Protein AF-A0A4U3LSA1-F1 (afdb_monomer_lite)

Sequence (111 aa):
MDRPHPPVRGSHLTNYLWDGARIRIIDFEDAGLGDRTVKLANLVEHLSGRETDWTPLVRRFAPDPERFRAARCLWAGFWLTLIGPGGPSAHRNPPGTAEAQAERVLRLVAG

Radius of gyration: 15.53 Å; chains: 1; bounding box: 30×48×33 Å

Structure (mmCIF, N/CA/C/O backbone):
data_AF-A0A4U3LSA1-F1
#
_entry.id   AF-A0A4U3LSA1-F1
#
loop_
_atom_site.group_PDB
_atom_site.id
_atom_site.type_symbol
_atom_site.label_atom_id
_atom_site.label_alt_id
_atom_site.label_comp_id
_atom_site.label_asym_id
_atom_site.label_entity_id
_atom_site.label_seq_id
_atom_site.pdbx_PDB_ins_code
_atom_site.Cartn_x
_atom_site.Cartn_y
_atom_site.Cartn_z
_atom_site.occupancy
_atom_site.B_iso_or_equiv
_atom_site.auth_seq_id
_atom_site.auth_comp_id
_atom_site.auth_asym_id
_atom_site.auth_atom_id
_atom_site.pdbx_PDB_model_num
ATOM 1 N N . MET A 1 1 ? 5.356 -35.152 12.633 1.00 37.88 1 MET A N 1
ATOM 2 C CA . MET A 1 1 ? 6.564 -34.462 12.137 1.00 37.88 1 MET A CA 1
ATOM 3 C C . MET A 1 1 ? 6.096 -33.371 11.207 1.00 37.88 1 MET A C 1
ATOM 5 O O . MET A 1 1 ? 5.605 -33.685 10.129 1.00 37.88 1 MET A O 1
ATOM 9 N N . ASP A 1 2 ? 6.155 -32.133 11.676 1.00 50.38 2 ASP A N 1
ATOM 10 C CA . ASP A 1 2 ? 5.774 -30.962 10.897 1.00 50.38 2 ASP A CA 1
ATOM 11 C C . ASP A 1 2 ? 6.891 -30.675 9.887 1.00 50.38 2 ASP A C 1
ATOM 13 O O . ASP A 1 2 ? 8.069 -30.653 10.256 1.00 50.38 2 ASP A O 1
ATOM 17 N N . ARG A 1 3 ? 6.561 -30.569 8.598 1.00 38.88 3 ARG A N 1
ATOM 18 C CA . ARG A 1 3 ? 7.572 -30.239 7.585 1.00 38.88 3 ARG A CA 1
ATOM 19 C C . ARG A 1 3 ? 7.932 -28.761 7.750 1.00 38.88 3 ARG A C 1
ATOM 21 O O . ARG A 1 3 ? 7.018 -27.951 7.865 1.00 38.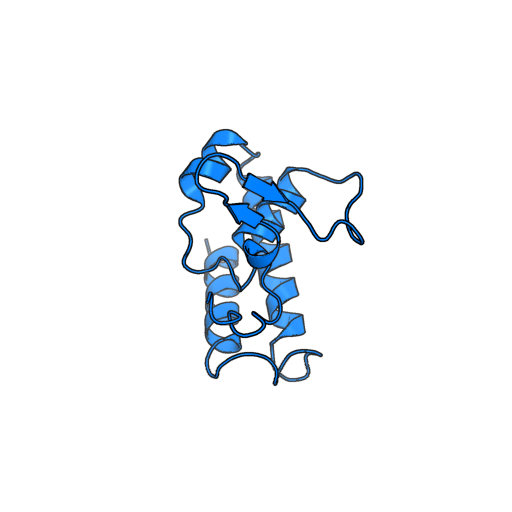88 3 ARG A O 1
ATOM 28 N N . PRO A 1 4 ? 9.218 -28.378 7.712 1.00 44.03 4 PRO A N 1
ATOM 29 C CA . PRO A 1 4 ? 9.574 -26.968 7.722 1.00 44.03 4 PRO A CA 1
ATOM 30 C C . PRO A 1 4 ? 8.960 -26.297 6.489 1.00 44.03 4 PRO A C 1
ATOM 32 O O . PRO A 1 4 ? 9.208 -26.712 5.353 1.00 44.03 4 PRO A O 1
ATOM 35 N N . HIS A 1 5 ? 8.126 -25.282 6.719 1.00 42.88 5 HIS A N 1
ATOM 36 C CA . HIS A 1 5 ? 7.647 -24.414 5.654 1.00 42.88 5 HIS A CA 1
ATOM 37 C C . HIS A 1 5 ? 8.858 -23.762 4.969 1.00 42.88 5 HIS A C 1
ATOM 39 O O . HIS A 1 5 ? 9.803 -23.363 5.659 1.00 42.88 5 HIS A O 1
ATOM 45 N N . PRO A 1 6 ? 8.877 -23.673 3.627 1.00 39.44 6 PRO A N 1
ATOM 46 C CA . PRO A 1 6 ? 9.973 -23.025 2.921 1.00 39.44 6 PRO A CA 1
ATOM 47 C C . PRO A 1 6 ? 10.131 -21.579 3.420 1.00 39.44 6 PRO A C 1
ATOM 49 O O . PRO A 1 6 ? 9.129 -20.951 3.773 1.00 39.44 6 PRO A O 1
ATOM 52 N N . PRO A 1 7 ? 11.361 -21.034 3.454 1.00 38.88 7 PRO A N 1
ATOM 53 C CA . PRO A 1 7 ? 11.587 -19.666 3.897 1.00 38.88 7 PRO A CA 1
ATOM 54 C C . PRO A 1 7 ? 10.823 -18.716 2.976 1.00 38.88 7 PRO A C 1
ATOM 56 O O . PRO A 1 7 ? 11.179 -18.544 1.807 1.00 38.88 7 PRO A O 1
ATOM 59 N N . VAL A 1 8 ? 9.759 -18.105 3.498 1.00 42.22 8 VAL A N 1
ATOM 60 C CA . VAL A 1 8 ? 9.065 -17.028 2.798 1.00 42.22 8 VAL A CA 1
ATOM 61 C C . VAL A 1 8 ? 10.003 -15.832 2.825 1.00 42.22 8 VAL A C 1
ATOM 63 O O . VAL A 1 8 ? 10.243 -15.225 3.866 1.00 42.22 8 VAL A O 1
ATOM 66 N N . ARG A 1 9 ? 10.611 -15.529 1.680 1.00 35.31 9 ARG A N 1
ATOM 67 C CA . ARG A 1 9 ? 11.459 -14.350 1.534 1.00 35.31 9 ARG A CA 1
ATOM 68 C C . ARG A 1 9 ? 10.569 -13.105 1.478 1.00 35.31 9 ARG A C 1
ATOM 70 O O . ARG A 1 9 ? 9.901 -12.892 0.476 1.00 35.31 9 ARG A O 1
ATOM 77 N N . GLY A 1 10 ? 10.598 -12.323 2.561 1.00 40.91 10 GLY A N 1
ATOM 78 C CA . GLY A 1 10 ? 10.342 -10.878 2.629 1.00 40.91 10 GLY A CA 1
ATOM 79 C C . GLY A 1 10 ? 9.004 -10.383 2.083 1.00 40.91 10 GLY A C 1
ATOM 80 O O . GLY A 1 10 ? 8.893 -10.015 0.917 1.00 40.91 10 GLY A O 1
ATOM 81 N N . SER A 1 11 ? 8.004 -10.291 2.953 1.00 48.31 11 SER A N 1
ATOM 82 C CA . SER A 1 11 ? 6.716 -9.661 2.671 1.00 48.31 11 SER A CA 1
ATOM 83 C C . SER A 1 11 ? 6.293 -8.864 3.913 1.00 48.31 11 SER A C 1
ATOM 85 O O . SER A 1 11 ? 6.462 -9.338 5.026 1.00 48.31 11 SER A O 1
ATOM 87 N N . HIS A 1 12 ? 5.707 -7.669 3.800 1.00 64.00 12 HIS A N 1
ATOM 88 C CA . HIS A 1 12 ? 5.203 -6.979 5.003 1.00 64.00 12 HIS A CA 1
ATOM 89 C C . HIS A 1 12 ? 4.190 -7.849 5.768 1.00 64.00 12 HIS A C 1
ATOM 91 O O . HIS A 1 12 ? 4.091 -7.745 6.983 1.00 64.00 12 HIS A O 1
ATOM 97 N N . LEU A 1 13 ? 3.462 -8.738 5.076 1.00 75.31 13 LEU A N 1
ATOM 98 C CA . LEU A 1 13 ? 2.545 -9.690 5.706 1.00 75.31 13 LEU A CA 1
ATOM 99 C C . LEU A 1 13 ? 3.262 -10.871 6.377 1.00 75.31 13 LEU A C 1
ATOM 101 O O . LEU A 1 13 ? 2.691 -11.448 7.296 1.00 75.31 13 LEU A O 1
ATOM 105 N N . THR A 1 14 ? 4.504 -11.209 6.002 1.00 82.00 14 THR A N 1
ATOM 106 C CA . THR A 1 14 ? 5.282 -12.234 6.733 1.00 82.00 14 THR A CA 1
ATOM 107 C C . THR A 1 14 ? 5.629 -11.797 8.145 1.00 82.00 14 THR A C 1
ATOM 109 O O . THR A 1 14 ? 5.895 -12.643 8.993 1.00 82.00 14 THR A O 1
ATOM 112 N N . ASN A 1 15 ? 5.551 -10.494 8.415 1.00 86.88 15 ASN A N 1
ATOM 113 C CA . ASN A 1 15 ? 5.801 -9.934 9.734 1.00 86.88 15 ASN A CA 1
ATOM 114 C C . ASN A 1 15 ? 4.566 -10.021 10.650 1.00 86.88 15 ASN A C 1
ATOM 116 O O . ASN A 1 15 ? 4.633 -9.599 11.801 1.00 86.88 15 ASN A O 1
ATOM 120 N N . TYR A 1 16 ? 3.448 -10.589 10.173 1.00 87.88 16 TYR A N 1
ATOM 121 C CA . TYR A 1 16 ? 2.226 -10.822 10.945 1.00 87.88 16 TYR A CA 1
ATOM 122 C C . TYR A 1 16 ? 1.981 -12.326 11.099 1.00 87.88 16 TYR A C 1
ATOM 124 O O . TYR A 1 16 ? 1.595 -13.018 10.160 1.00 87.88 16 TYR A O 1
ATOM 132 N N . LEU A 1 17 ? 2.169 -12.837 12.313 1.00 90.62 17 LEU A N 1
ATOM 133 C CA . LEU A 1 17 ? 1.972 -14.242 12.653 1.00 90.62 17 LEU A CA 1
ATOM 134 C C . LEU A 1 17 ? 0.589 -14.443 13.272 1.00 90.62 17 LEU A C 1
ATOM 136 O O . LEU A 1 17 ? 0.278 -13.842 14.302 1.00 90.62 17 LEU A O 1
ATOM 140 N N . TRP A 1 18 ? -0.225 -15.307 12.672 1.00 91.44 18 TRP A N 1
ATOM 141 C CA . TRP A 1 18 ? -1.536 -15.697 13.190 1.00 91.44 18 TRP A CA 1
ATOM 142 C C . TRP A 1 18 ? -1.469 -17.087 13.821 1.00 91.44 18 TRP A C 1
ATOM 144 O O . TRP A 1 18 ? -1.081 -18.043 13.157 1.00 91.44 18 TRP A O 1
ATOM 154 N N . ASP A 1 19 ? -1.866 -17.211 15.089 1.00 91.75 19 ASP A N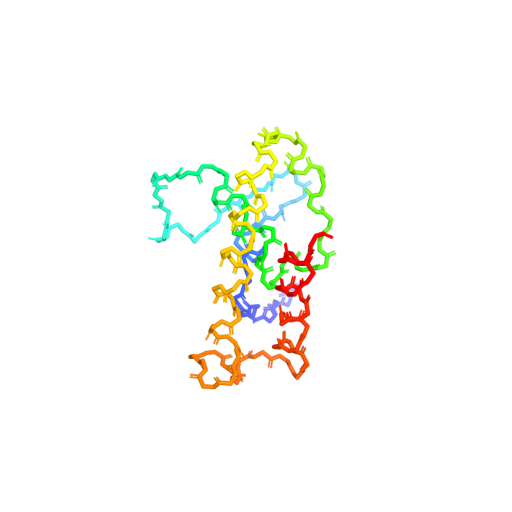 1
ATOM 155 C CA . ASP A 1 19 ? -1.892 -18.499 15.807 1.00 91.75 19 ASP A CA 1
ATOM 156 C C . ASP A 1 19 ? -3.284 -19.154 15.871 1.00 91.75 19 ASP A C 1
ATOM 158 O O . ASP A 1 19 ? -3.478 -20.121 16.603 1.00 91.75 19 ASP A O 1
ATOM 162 N N . GLY A 1 20 ? -4.268 -18.622 15.139 1.00 92.00 20 GLY A N 1
ATOM 163 C CA . GLY A 1 20 ? -5.671 -19.039 15.238 1.00 92.00 20 GLY A CA 1
ATOM 164 C C . GLY A 1 20 ? -6.523 -18.181 16.179 1.00 92.00 20 GLY A C 1
ATOM 165 O O . GLY A 1 20 ? -7.748 -18.247 16.095 1.00 92.00 20 GLY A O 1
ATOM 166 N N . ALA A 1 21 ? -5.913 -17.349 17.031 1.00 93.38 21 ALA A N 1
ATOM 167 C CA . ALA A 1 21 ? -6.626 -16.480 17.972 1.00 93.38 21 ALA A CA 1
ATOM 168 C C . ALA A 1 21 ? -6.080 -15.044 18.041 1.00 93.38 21 ALA A C 1
ATOM 170 O O . ALA A 1 21 ? -6.833 -14.105 18.316 1.00 93.38 21 ALA A O 1
ATOM 171 N N . ARG A 1 22 ? -4.776 -14.847 17.830 1.00 92.00 22 ARG A N 1
ATOM 172 C CA . ARG A 1 22 ? -4.094 -13.555 17.944 1.00 92.00 22 ARG A CA 1
ATOM 173 C C . ARG A 1 22 ? -3.076 -13.355 16.833 1.00 92.00 22 ARG A C 1
ATOM 175 O O . ARG A 1 22 ? -2.371 -14.275 16.424 1.00 92.00 22 ARG A O 1
ATOM 182 N N . ILE A 1 23 ? -2.974 -12.102 16.400 1.00 91.19 23 ILE A N 1
ATOM 183 C CA . ILE A 1 23 ? -1.915 -11.642 15.507 1.00 91.19 23 ILE A CA 1
ATOM 184 C C . ILE A 1 23 ? -0.745 -11.161 16.369 1.00 91.19 23 ILE A C 1
ATOM 186 O O . ILE A 1 23 ? -0.933 -10.326 17.255 1.00 91.19 23 ILE A O 1
ATOM 190 N N . ARG A 1 24 ? 0.458 -11.672 16.104 1.00 92.00 24 ARG A N 1
ATOM 191 C CA . ARG A 1 24 ? 1.724 -11.141 16.625 1.00 92.00 24 ARG A CA 1
ATOM 192 C C . ARG A 1 24 ? 2.480 -10.473 15.492 1.00 92.00 24 ARG A C 1
ATOM 194 O O . ARG A 1 24 ? 2.528 -11.009 14.392 1.00 92.00 24 ARG A O 1
ATOM 201 N N . ILE A 1 25 ? 3.057 -9.316 15.777 1.00 89.81 25 ILE A N 1
ATOM 202 C CA . ILE A 1 25 ? 3.899 -8.587 14.831 1.00 89.81 25 ILE A CA 1
ATOM 203 C C . ILE A 1 25 ? 5.352 -8.874 15.209 1.00 89.81 25 ILE A C 1
ATOM 205 O O . ILE A 1 25 ? 5.655 -8.964 16.399 1.00 89.81 25 ILE A O 1
ATOM 209 N N . ILE A 1 26 ? 6.214 -9.065 14.219 1.00 90.69 26 ILE A N 1
ATOM 210 C CA . ILE A 1 26 ? 7.667 -9.234 14.365 1.00 90.69 26 ILE A CA 1
ATOM 211 C C . ILE A 1 26 ? 8.387 -8.195 13.488 1.00 90.69 26 ILE A C 1
ATOM 213 O O . ILE A 1 26 ? 7.707 -7.428 12.811 1.00 90.69 26 ILE A O 1
ATOM 217 N N . ASP A 1 27 ? 9.727 -8.191 13.485 1.00 87.62 27 ASP A N 1
ATOM 218 C CA . ASP A 1 27 ? 10.536 -7.343 12.582 1.00 87.62 27 ASP A CA 1
ATOM 219 C C . ASP A 1 27 ? 10.382 -5.835 12.895 1.00 87.62 27 ASP A C 1
ATOM 221 O O . ASP A 1 27 ? 9.766 -5.058 12.164 1.00 87.62 27 ASP A O 1
ATOM 225 N N . PHE A 1 28 ? 10.847 -5.432 14.086 1.00 85.88 28 PHE A N 1
ATOM 226 C CA . PHE A 1 28 ? 10.707 -4.062 14.608 1.00 85.88 28 PHE A CA 1
ATOM 227 C C . PHE A 1 28 ? 11.964 -3.197 14.413 1.00 85.88 28 PHE A C 1
ATOM 229 O O . PHE A 1 28 ? 12.029 -2.110 14.982 1.00 85.88 28 PHE A O 1
ATOM 236 N N . GLU A 1 29 ? 12.967 -3.637 13.655 1.00 84.88 29 GLU A N 1
ATOM 237 C CA . GLU A 1 29 ? 14.218 -2.890 13.450 1.00 84.88 29 GLU A CA 1
ATOM 238 C C . GLU A 1 29 ? 14.003 -1.498 12.845 1.00 84.88 29 GLU A C 1
ATOM 240 O O . GLU A 1 29 ? 14.706 -0.559 13.211 1.00 84.88 29 GLU A O 1
ATOM 245 N N . ASP A 1 30 ? 12.973 -1.351 12.010 1.00 81.69 30 ASP A N 1
ATOM 246 C CA . ASP A 1 30 ? 12.559 -0.082 11.406 1.00 81.69 30 ASP A CA 1
ATOM 247 C C . ASP A 1 30 ? 11.335 0.530 12.116 1.00 81.69 30 ASP A C 1
ATOM 249 O O . ASP A 1 30 ? 10.686 1.467 11.626 1.00 81.69 30 ASP A O 1
ATOM 253 N N . ALA A 1 31 ? 10.970 0.008 13.291 1.00 79.69 31 ALA A N 1
ATOM 254 C CA . ALA A 1 31 ? 9.885 0.561 14.082 1.00 79.69 31 ALA A CA 1
ATOM 255 C C . ALA A 1 31 ? 10.326 1.846 14.790 1.00 79.69 31 ALA A C 1
ATOM 257 O O . ALA A 1 31 ? 11.336 1.920 15.482 1.00 79.69 31 ALA A O 1
ATOM 258 N N . GLY A 1 32 ? 9.490 2.871 14.681 1.00 81.38 32 GLY A N 1
ATOM 259 C CA . GLY A 1 32 ? 9.701 4.146 15.356 1.00 81.38 32 GLY A CA 1
ATOM 260 C C . GLY A 1 32 ? 8.427 4.970 15.430 1.00 81.38 32 GLY A C 1
ATOM 261 O O . GLY A 1 32 ? 7.392 4.597 14.863 1.00 81.38 32 GLY A O 1
ATOM 262 N N . LEU A 1 33 ? 8.488 6.110 16.116 1.00 87.12 33 LEU A N 1
ATOM 263 C CA . LEU A 1 33 ? 7.417 7.101 16.058 1.00 87.12 33 LEU A CA 1
ATOM 264 C C . LEU A 1 33 ? 7.285 7.617 14.626 1.00 87.12 33 LEU A C 1
ATOM 266 O O . LEU A 1 33 ? 8.271 7.871 13.943 1.00 87.12 33 LEU A O 1
ATOM 270 N N . GLY A 1 34 ? 6.054 7.749 14.154 1.00 83.75 34 GLY A N 1
ATOM 271 C CA . GLY A 1 34 ? 5.816 8.231 12.807 1.00 83.75 34 GLY A CA 1
ATOM 272 C C . GLY A 1 34 ? 4.347 8.456 12.539 1.00 83.75 34 GLY A C 1
ATOM 273 O O . GLY A 1 34 ? 3.473 8.073 13.319 1.00 83.75 34 GLY A O 1
ATOM 274 N N . ASP A 1 35 ? 4.085 9.084 11.405 1.00 92.00 35 ASP A N 1
ATOM 275 C CA . ASP A 1 35 ? 2.738 9.446 11.026 1.00 92.00 35 ASP A CA 1
ATOM 276 C C . ASP A 1 35 ? 1.878 8.219 10.685 1.00 92.00 35 ASP A C 1
ATOM 278 O O . ASP A 1 35 ? 2.217 7.415 9.813 1.00 92.00 35 ASP A O 1
ATOM 282 N N . ARG A 1 36 ? 0.721 8.099 11.342 1.00 92.94 36 ARG A N 1
ATOM 283 C CA . ARG A 1 36 ? -0.195 6.963 11.169 1.00 92.94 36 ARG A CA 1
ATOM 284 C C . ARG A 1 36 ? -0.741 6.839 9.746 1.00 92.94 36 ARG A C 1
ATOM 286 O O . ARG A 1 36 ? -0.896 5.723 9.262 1.00 92.94 36 ARG A O 1
ATOM 293 N N . THR A 1 37 ? -1.034 7.955 9.082 1.00 95.31 37 THR A N 1
ATOM 294 C CA . THR A 1 37 ? -1.559 7.965 7.706 1.00 95.31 37 THR A CA 1
ATOM 295 C C . THR A 1 37 ? -0.491 7.492 6.732 1.00 95.31 37 THR A C 1
ATOM 297 O O . THR A 1 37 ? -0.770 6.661 5.873 1.00 95.31 37 THR A O 1
ATOM 300 N N . VAL A 1 38 ? 0.746 7.963 6.910 1.00 93.75 38 VAL A N 1
ATOM 301 C CA . VAL A 1 38 ? 1.888 7.553 6.082 1.00 93.75 38 VAL A CA 1
ATOM 302 C C . VAL A 1 38 ? 2.201 6.072 6.281 1.00 93.75 38 VAL A C 1
ATOM 304 O O . VAL A 1 38 ? 2.395 5.359 5.300 1.00 93.75 38 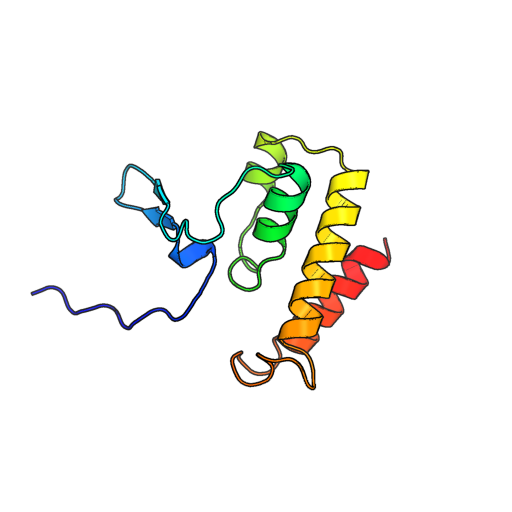VAL A O 1
ATOM 307 N N . LYS A 1 39 ? 2.192 5.578 7.525 1.00 92.38 39 LYS A N 1
ATOM 308 C CA . LYS A 1 39 ? 2.408 4.152 7.817 1.00 92.38 39 LYS A CA 1
ATOM 309 C C . LYS A 1 39 ? 1.297 3.260 7.264 1.00 92.38 39 LYS A C 1
ATOM 311 O O . LYS A 1 39 ? 1.585 2.207 6.703 1.00 92.38 39 L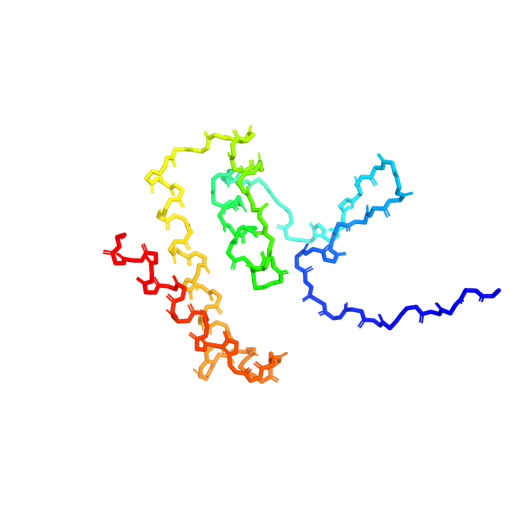YS A O 1
ATOM 316 N N . LEU A 1 40 ? 0.039 3.684 7.389 1.00 94.81 40 LEU A N 1
ATOM 317 C CA . LEU A 1 40 ? -1.095 2.965 6.810 1.00 94.81 40 LEU A CA 1
ATOM 318 C C . LEU A 1 40 ? -0.998 2.923 5.281 1.00 94.81 40 LEU A C 1
ATOM 320 O O . LEU A 1 40 ? -1.236 1.879 4.687 1.00 94.81 40 LEU A O 1
ATOM 324 N N . ALA A 1 41 ? -0.615 4.032 4.645 1.00 96.38 41 ALA A N 1
ATOM 325 C CA . ALA A 1 41 ? -0.432 4.080 3.198 1.00 96.38 41 ALA A CA 1
ATOM 326 C C . ALA A 1 41 ? 0.701 3.158 2.734 1.00 96.38 41 ALA A C 1
ATOM 328 O O . ALA A 1 41 ? 0.534 2.473 1.729 1.00 96.38 41 ALA A O 1
ATOM 329 N N . ASN A 1 42 ? 1.801 3.079 3.492 1.00 93.81 42 ASN A N 1
ATOM 330 C CA . ASN A 1 42 ? 2.870 2.124 3.210 1.00 93.81 42 ASN A CA 1
ATOM 331 C C . ASN A 1 42 ? 2.343 0.686 3.209 1.00 93.81 42 ASN A C 1
ATOM 333 O O . ASN A 1 42 ? 2.555 -0.052 2.254 1.00 93.81 42 ASN A O 1
ATOM 337 N N . LEU A 1 43 ? 1.599 0.309 4.255 1.00 91.88 43 LEU A N 1
ATOM 338 C CA . LEU A 1 43 ? 1.027 -1.031 4.376 1.00 91.88 43 LEU A CA 1
ATOM 339 C C . LEU A 1 43 ? 0.095 -1.372 3.201 1.00 91.88 43 LEU A C 1
ATOM 341 O O . LEU A 1 43 ? 0.186 -2.468 2.656 1.00 91.88 43 LEU A O 1
ATOM 345 N N . VAL A 1 44 ? -0.764 -0.431 2.797 1.00 94.81 44 VAL A N 1
ATOM 346 C CA . VAL A 1 44 ? -1.716 -0.618 1.687 1.00 94.81 44 VAL A CA 1
ATOM 347 C C . VAL A 1 44 ? -1.024 -0.732 0.328 1.00 94.81 44 VAL A C 1
ATOM 349 O O . VAL A 1 44 ? -1.499 -1.467 -0.534 1.00 94.81 44 VAL A O 1
ATOM 352 N N . GLU A 1 45 ? 0.071 -0.003 0.112 1.00 95.06 45 GLU A N 1
ATOM 353 C CA . GLU A 1 45 ? 0.789 -0.003 -1.171 1.00 95.06 45 GLU A CA 1
ATOM 354 C C . GLU A 1 45 ? 1.964 -0.984 -1.225 1.00 95.06 45 GLU A C 1
ATOM 356 O O . GLU A 1 45 ? 2.607 -1.108 -2.269 1.00 95.06 45 GLU A O 1
ATOM 361 N N . HIS A 1 46 ? 2.237 -1.704 -0.136 1.00 92.12 46 HIS A N 1
ATOM 362 C CA . HIS A 1 46 ? 3.283 -2.712 -0.108 1.00 92.12 46 HIS A CA 1
ATOM 363 C C . HIS A 1 46 ? 2.989 -3.833 -1.115 1.00 92.12 46 HIS A C 1
ATOM 365 O O . HIS A 1 46 ? 1.880 -4.368 -1.180 1.00 92.12 46 HIS A O 1
ATOM 371 N N . LEU A 1 47 ? 4.012 -4.253 -1.861 1.00 89.38 47 LEU A N 1
ATOM 372 C CA . LEU A 1 47 ? 3.887 -5.226 -2.955 1.00 89.38 47 LEU A CA 1
ATOM 373 C C . LEU A 1 47 ? 3.278 -6.560 -2.503 1.00 89.38 47 LEU A C 1
ATOM 375 O O . LEU A 1 47 ? 2.442 -7.130 -3.197 1.00 89.38 47 LEU A O 1
ATOM 379 N N . SER A 1 48 ? 3.646 -7.027 -1.310 1.00 85.25 48 SER A N 1
ATOM 380 C CA . SER A 1 48 ? 3.109 -8.263 -0.724 1.00 85.25 48 SER A CA 1
ATOM 381 C C . SER A 1 48 ? 1.634 -8.195 -0.322 1.00 85.25 48 SER A C 1
ATOM 383 O O . SER A 1 48 ? 1.027 -9.228 -0.076 1.00 85.25 48 SER A O 1
ATOM 385 N N . GLY A 1 49 ? 1.079 -6.992 -0.166 1.00 86.19 49 GLY A N 1
ATOM 386 C CA . GLY A 1 49 ? -0.305 -6.761 0.245 1.00 86.19 49 GLY A CA 1
ATOM 387 C C . GLY A 1 49 ? -1.230 -6.433 -0.922 1.00 86.19 49 GLY A C 1
ATOM 388 O O . GLY A 1 49 ? -2.359 -6.008 -0.694 1.00 86.19 49 GLY A O 1
ATOM 389 N N . ARG A 1 50 ? -0.754 -6.564 -2.164 1.00 83.44 50 ARG A N 1
ATOM 390 C CA . ARG A 1 50 ? -1.443 -6.073 -3.363 1.00 83.44 50 ARG A CA 1
ATOM 391 C C . ARG A 1 50 ? -2.800 -6.737 -3.611 1.00 83.44 50 ARG A C 1
ATOM 393 O O . ARG A 1 50 ? -3.699 -6.081 -4.125 1.00 83.44 50 ARG A O 1
ATOM 400 N N . GLU A 1 51 ? -2.942 -8.006 -3.245 1.00 85.38 51 GLU A N 1
ATOM 401 C CA . GLU A 1 51 ? -4.186 -8.778 -3.403 1.00 85.38 51 GLU A CA 1
ATOM 402 C C . GLU A 1 51 ? -5.111 -8.684 -2.178 1.00 85.38 51 GLU A C 1
ATOM 404 O O . GLU A 1 51 ? -6.208 -9.238 -2.174 1.00 85.38 51 GLU A O 1
ATOM 409 N N . THR A 1 52 ? -4.693 -7.970 -1.132 1.00 89.75 52 THR A N 1
ATOM 410 C CA . THR A 1 52 ? -5.455 -7.840 0.110 1.00 89.75 52 THR A CA 1
ATOM 411 C C . THR A 1 52 ? -6.491 -6.722 0.004 1.00 89.75 52 THR A C 1
ATOM 413 O O . THR A 1 52 ? -6.168 -5.588 -0.357 1.00 89.75 52 THR A O 1
ATOM 416 N N . ASP A 1 53 ? -7.735 -6.999 0.411 1.00 91.56 53 ASP A N 1
ATOM 417 C CA . ASP A 1 53 ? -8.716 -5.940 0.653 1.00 91.56 53 ASP A CA 1
ATOM 418 C C . ASP A 1 53 ? -8.402 -5.202 1.963 1.00 91.56 53 ASP A C 1
ATOM 420 O O . ASP A 1 53 ? -8.688 -5.663 3.070 1.00 91.56 53 ASP A O 1
ATOM 424 N N . TRP A 1 54 ? -7.821 -4.013 1.826 1.00 94.06 54 TRP A N 1
ATOM 425 C CA . TRP A 1 54 ? -7.490 -3.137 2.947 1.00 94.06 54 TRP A CA 1
ATOM 426 C C . TRP A 1 54 ? -8.663 -2.275 3.428 1.00 94.06 54 TRP A C 1
ATOM 428 O O . TRP A 1 54 ? -8.520 -1.557 4.422 1.00 94.06 54 TRP A O 1
ATOM 438 N N . THR A 1 55 ? -9.824 -2.327 2.767 1.00 95.00 55 THR A N 1
ATOM 439 C CA . THR A 1 55 ? -10.979 -1.468 3.073 1.00 95.00 55 THR A CA 1
ATOM 440 C C . THR A 1 55 ? -11.394 -1.519 4.548 1.00 95.00 55 THR A C 1
ATOM 442 O O . THR A 1 55 ? -11.565 -0.446 5.140 1.00 95.00 55 THR A O 1
ATOM 445 N N . PRO A 1 56 ? -11.513 -2.696 5.203 1.00 95.69 56 PRO A N 1
ATOM 446 C CA . PRO A 1 56 ? -11.873 -2.758 6.621 1.00 95.69 56 PRO A CA 1
ATOM 447 C C . PRO A 1 56 ? -10.848 -2.058 7.524 1.00 95.69 56 PRO A C 1
ATOM 449 O O . PRO A 1 56 ? -11.222 -1.344 8.458 1.00 95.69 56 PRO A O 1
ATOM 452 N N . LEU A 1 57 ? -9.555 -2.208 7.221 1.00 92.31 57 LEU A N 1
ATOM 453 C CA . LEU A 1 57 ? -8.472 -1.607 7.996 1.00 92.31 57 LEU A CA 1
ATOM 454 C C . LEU A 1 57 ? -8.439 -0.084 7.824 1.00 92.31 57 LEU A C 1
ATOM 456 O O . LEU A 1 57 ? -8.360 0.652 8.807 1.00 92.31 57 LEU A O 1
ATOM 460 N N . VAL A 1 58 ? -8.559 0.398 6.586 1.00 96.88 58 VAL A N 1
ATOM 461 C CA . VAL A 1 58 ? -8.598 1.836 6.288 1.00 96.88 58 VAL A CA 1
ATOM 462 C C . VAL A 1 58 ? -9.793 2.495 6.976 1.00 96.88 58 VAL A C 1
ATOM 464 O O . VAL A 1 58 ? -9.625 3.525 7.629 1.00 96.88 58 VAL A O 1
ATOM 467 N N . ARG A 1 59 ? -10.976 1.865 6.931 1.00 96.81 59 ARG A N 1
ATOM 468 C CA . ARG A 1 59 ? -12.169 2.341 7.654 1.00 96.81 59 ARG A CA 1
ATOM 469 C C . ARG A 1 59 ? -11.932 2.428 9.161 1.00 96.81 59 ARG A C 1
ATOM 471 O O . ARG A 1 59 ? -12.345 3.400 9.782 1.00 96.81 59 ARG A O 1
ATOM 478 N N . ARG A 1 60 ? -11.240 1.448 9.752 1.00 96.12 60 ARG A N 1
ATOM 479 C CA . ARG A 1 60 ? -10.958 1.416 11.196 1.00 96.12 60 ARG A CA 1
ATOM 480 C C . ARG A 1 60 ? -10.078 2.576 11.668 1.00 96.12 60 ARG A C 1
ATOM 482 O O . ARG A 1 60 ? -10.244 3.023 12.807 1.00 96.12 60 ARG A O 1
ATOM 489 N N . PHE A 1 61 ? -9.136 3.016 10.835 1.00 95.19 61 PHE A N 1
ATOM 490 C CA . PHE A 1 61 ? -8.215 4.112 11.153 1.00 95.19 61 PHE A CA 1
ATOM 491 C C . PHE A 1 61 ? -8.703 5.488 10.707 1.00 95.19 61 PHE A C 1
ATOM 493 O O . PHE A 1 61 ? -8.169 6.479 11.210 1.00 95.19 61 PHE A O 1
ATOM 500 N N . ALA A 1 62 ? -9.685 5.530 9.799 1.00 96.81 62 ALA A N 1
ATOM 501 C CA . ALA A 1 62 ? -10.332 6.735 9.289 1.00 96.81 62 ALA A CA 1
ATOM 502 C C . ALA A 1 62 ? -9.327 7.871 8.993 1.00 96.81 62 ALA A C 1
ATOM 504 O O . ALA A 1 62 ? -9.389 8.926 9.628 1.00 96.81 62 ALA A O 1
ATOM 505 N N . PRO A 1 63 ? -8.332 7.644 8.111 1.00 97.00 63 PRO A N 1
ATOM 506 C CA . PRO A 1 63 ? -7.376 8.686 7.770 1.00 97.00 63 PRO A CA 1
ATOM 507 C C . PRO A 1 63 ? -8.063 9.807 6.982 1.00 97.00 63 PRO A C 1
ATOM 509 O O . PRO A 1 63 ? -9.061 9.573 6.299 1.00 97.00 63 PRO A O 1
ATOM 512 N N . ASP A 1 64 ? -7.486 11.007 7.033 1.00 97.69 64 ASP A N 1
ATOM 513 C CA . ASP A 1 64 ? -7.874 12.090 6.131 1.00 97.69 64 ASP A CA 1
ATOM 514 C C . ASP A 1 64 ? -7.735 11.627 4.661 1.00 97.69 64 ASP A C 1
ATOM 516 O O . ASP A 1 64 ? -6.647 11.169 4.289 1.00 97.69 64 ASP A O 1
ATOM 520 N N . PRO A 1 65 ? -8.796 11.683 3.830 1.00 96.31 65 PRO A N 1
ATOM 521 C CA . PRO A 1 65 ? -8.782 11.073 2.500 1.00 96.31 65 PRO A CA 1
ATOM 522 C C . PRO A 1 65 ? -7.742 11.665 1.547 1.00 96.31 65 PRO A C 1
ATOM 524 O O . PRO A 1 65 ? -7.081 10.912 0.826 1.00 96.31 65 PRO A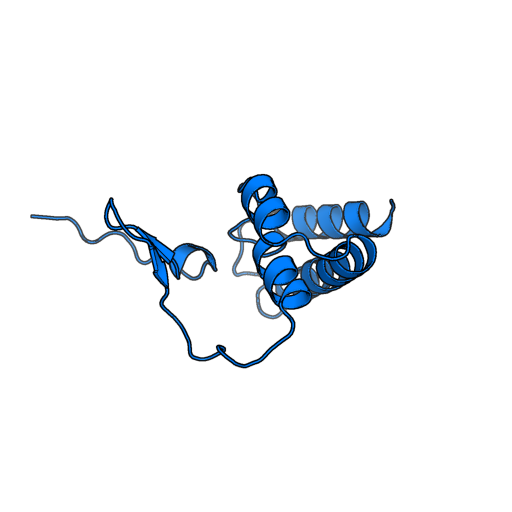 O 1
ATOM 527 N N . GLU A 1 66 ? -7.571 12.988 1.545 1.00 96.62 66 GLU A N 1
ATOM 528 C CA . GLU A 1 66 ? -6.630 13.669 0.650 1.00 96.62 66 GLU A CA 1
ATOM 529 C C . GLU A 1 66 ? -5.191 13.340 1.032 1.00 96.62 66 GLU A C 1
ATOM 531 O O . GLU A 1 66 ? -4.387 12.908 0.199 1.00 96.62 66 GLU A O 1
ATOM 536 N N . ARG A 1 67 ? -4.879 13.440 2.324 1.00 97.19 67 ARG A N 1
ATOM 537 C CA . ARG A 1 67 ? -3.566 13.094 2.856 1.00 97.19 67 ARG A CA 1
ATOM 538 C C . ARG A 1 67 ? -3.249 11.617 2.682 1.00 97.19 67 ARG A C 1
ATOM 540 O O . ARG A 1 67 ? -2.109 11.261 2.387 1.00 97.19 67 ARG A O 1
ATOM 547 N N . PHE A 1 68 ? -4.245 10.751 2.841 1.00 97.88 68 PHE A N 1
ATOM 548 C CA . PHE A 1 68 ? -4.086 9.324 2.611 1.00 97.88 68 PHE A CA 1
ATOM 549 C C . PHE A 1 68 ? -3.806 9.022 1.143 1.00 97.88 68 PHE A C 1
ATOM 551 O O . PHE A 1 68 ? -2.876 8.274 0.852 1.00 97.88 68 PHE A O 1
ATOM 558 N N . ARG A 1 69 ? -4.536 9.646 0.213 1.00 97.38 69 ARG A N 1
ATOM 559 C CA . ARG A 1 69 ? -4.260 9.537 -1.224 1.00 97.38 69 ARG A CA 1
ATOM 560 C C . ARG A 1 69 ? -2.837 9.987 -1.553 1.00 97.38 69 ARG A C 1
ATOM 562 O O . ARG A 1 69 ? -2.111 9.233 -2.195 1.00 97.38 69 ARG A O 1
ATOM 569 N N . ALA A 1 70 ? -2.413 11.154 -1.068 1.00 97.69 70 ALA A N 1
ATOM 570 C CA . ALA A 1 70 ? -1.059 11.661 -1.291 1.00 97.69 70 ALA A CA 1
ATOM 571 C C . ALA A 1 70 ? 0.015 10.698 -0.751 1.00 97.69 70 ALA A C 1
ATOM 573 O O . ALA A 1 70 ? 0.977 10.376 -1.450 1.00 97.69 70 ALA A O 1
ATOM 574 N N . ALA A 1 71 ? -0.181 10.168 0.460 1.00 97.88 71 ALA A N 1
ATOM 575 C CA . ALA A 1 71 ? 0.722 9.184 1.051 1.00 97.88 71 ALA A CA 1
ATOM 576 C C . ALA A 1 71 ? 0.756 7.864 0.259 1.00 97.88 71 ALA A C 1
ATOM 578 O O . ALA A 1 71 ? 1.811 7.242 0.148 1.00 97.88 71 ALA A O 1
ATOM 579 N N . ARG A 1 72 ? -0.368 7.438 -0.329 1.00 97.75 72 ARG A N 1
ATOM 580 C CA . ARG A 1 72 ? -0.412 6.259 -1.208 1.00 97.75 72 ARG A CA 1
ATOM 581 C C . ARG A 1 72 ? 0.327 6.499 -2.518 1.00 97.75 72 ARG A C 1
ATOM 583 O O . ARG A 1 72 ? 1.075 5.625 -2.938 1.00 97.75 72 ARG A O 1
ATOM 590 N N . CYS A 1 73 ? 0.189 7.673 -3.135 1.00 98.06 73 CYS A N 1
ATOM 591 C CA . CYS A 1 73 ? 0.987 8.034 -4.312 1.00 98.06 73 CYS A CA 1
ATOM 592 C C . CYS A 1 73 ? 2.489 7.977 -4.003 1.00 98.06 73 CYS A C 1
ATOM 594 O O . CYS A 1 73 ? 3.247 7.382 -4.770 1.00 98.06 73 CYS A O 1
ATOM 596 N N . LEU A 1 74 ? 2.902 8.535 -2.857 1.00 97.56 74 LEU A N 1
ATOM 597 C CA . LEU A 1 74 ? 4.289 8.494 -2.391 1.00 97.56 74 LEU A CA 1
ATOM 598 C C . LEU A 1 74 ? 4.806 7.054 -2.284 1.00 97.56 74 LEU A C 1
ATOM 600 O O . LEU A 1 74 ? 5.827 6.726 -2.884 1.00 97.56 74 LEU A O 1
ATOM 604 N N . TRP A 1 75 ? 4.103 6.188 -1.550 1.00 97.38 75 TRP A N 1
ATOM 605 C CA . TRP A 1 75 ? 4.562 4.814 -1.336 1.00 97.38 75 TRP A CA 1
ATOM 606 C C . TRP A 1 75 ? 4.488 3.957 -2.593 1.00 97.38 75 TRP A C 1
ATOM 608 O O . TRP A 1 75 ? 5.411 3.190 -2.856 1.00 97.38 75 TRP A O 1
ATOM 618 N N . ALA A 1 76 ? 3.453 4.115 -3.418 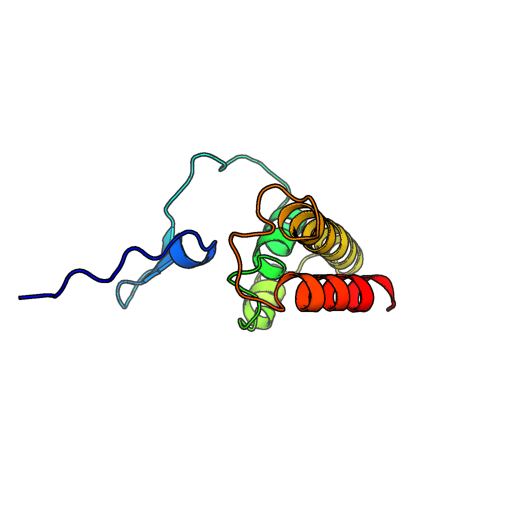1.00 97.12 76 ALA A N 1
ATOM 619 C CA . ALA A 1 76 ? 3.379 3.407 -4.688 1.00 97.12 76 ALA A CA 1
ATOM 620 C C . ALA A 1 76 ? 4.559 3.777 -5.606 1.00 97.12 76 ALA A C 1
ATOM 622 O O . ALA A 1 76 ? 5.160 2.892 -6.220 1.00 97.12 76 ALA A O 1
ATOM 623 N N . GLY A 1 77 ? 4.925 5.063 -5.656 1.00 97.44 77 GLY A N 1
ATOM 624 C CA . GLY A 1 77 ? 6.100 5.542 -6.381 1.00 97.44 77 GLY A CA 1
ATOM 625 C C . GLY A 1 77 ? 7.407 5.009 -5.794 1.00 97.44 77 GLY A C 1
ATOM 626 O O . GLY A 1 77 ? 8.242 4.503 -6.537 1.00 97.44 77 GLY A O 1
ATOM 627 N N . PHE A 1 78 ? 7.561 5.043 -4.469 1.00 97.00 78 PHE A N 1
ATOM 628 C CA . PHE A 1 78 ? 8.726 4.479 -3.780 1.00 97.00 78 PHE A CA 1
ATOM 629 C C . PHE A 1 78 ? 8.935 2.997 -4.118 1.00 97.00 78 PHE A C 1
ATOM 631 O O . PHE A 1 78 ? 10.029 2.593 -4.498 1.00 97.00 78 PHE A O 1
ATOM 638 N N . TRP A 1 79 ? 7.884 2.178 -4.064 1.00 96.06 79 TRP A N 1
ATOM 639 C CA . TRP A 1 79 ? 8.008 0.765 -4.427 1.00 96.06 79 TRP A CA 1
ATOM 640 C C . TRP A 1 79 ? 8.400 0.576 -5.894 1.00 96.06 79 TRP A C 1
ATOM 642 O O . TRP A 1 79 ? 9.186 -0.321 -6.201 1.00 96.06 79 TRP A O 1
ATOM 652 N N . LEU A 1 80 ? 7.916 1.441 -6.793 1.00 96.62 80 LEU A N 1
ATOM 653 C CA . LEU A 1 80 ? 8.309 1.416 -8.200 1.00 96.62 80 LEU A CA 1
ATOM 654 C C . LEU A 1 80 ? 9.800 1.725 -8.392 1.00 96.62 80 LEU A C 1
ATOM 656 O O . LEU A 1 80 ? 10.432 1.061 -9.207 1.00 96.62 80 LEU A O 1
ATOM 660 N N . THR A 1 81 ? 10.393 2.666 -7.647 1.00 97.00 81 THR A N 1
ATOM 661 C CA . THR A 1 81 ? 11.838 2.953 -7.777 1.00 97.00 81 THR A CA 1
ATOM 662 C C . THR A 1 81 ? 12.708 1.783 -7.321 1.00 97.00 81 THR A C 1
ATOM 664 O O . THR A 1 81 ? 13.802 1.586 -7.847 1.00 97.00 81 THR A O 1
ATOM 667 N N . LEU A 1 82 ? 12.220 0.967 -6.380 1.00 95.38 82 LEU A N 1
ATOM 668 C CA . LEU A 1 82 ? 12.945 -0.210 -5.908 1.00 95.38 82 LEU A CA 1
ATOM 669 C C . LEU A 1 82 ? 12.916 -1.370 -6.906 1.00 95.38 82 LEU A C 1
ATOM 671 O O . LEU A 1 82 ? 13.924 -2.064 -7.054 1.00 95.38 82 LEU A O 1
ATOM 675 N N . ILE A 1 83 ? 11.773 -1.604 -7.553 1.00 95.50 83 ILE A N 1
ATOM 676 C CA . ILE A 1 83 ? 11.541 -2.802 -8.381 1.00 95.50 83 ILE A CA 1
ATOM 677 C C . ILE A 1 83 ? 11.548 -2.532 -9.886 1.00 95.50 83 ILE A C 1
ATOM 679 O O . ILE A 1 83 ? 11.532 -3.478 -10.668 1.00 95.50 83 ILE A O 1
ATOM 683 N N . GLY A 1 84 ? 11.520 -1.265 -10.293 1.00 93.94 84 GLY A N 1
ATOM 684 C CA . GLY A 1 84 ? 11.589 -0.859 -11.688 1.00 93.94 84 GLY A CA 1
ATOM 685 C C . GLY A 1 84 ? 12.981 -1.066 -12.295 1.00 93.94 84 GLY A C 1
ATOM 686 O O . GLY A 1 84 ? 13.928 -1.432 -11.591 1.00 93.94 84 GLY A O 1
ATOM 687 N N . PRO A 1 85 ? 13.133 -0.821 -13.607 1.00 90.94 85 PRO A N 1
ATOM 688 C CA . PRO A 1 85 ? 14.417 -0.940 -14.293 1.00 90.94 85 PRO A CA 1
ATOM 689 C C . PRO A 1 85 ? 15.520 -0.119 -13.608 1.00 90.94 85 PRO A C 1
ATOM 691 O O . PRO A 1 85 ? 15.343 1.066 -13.340 1.00 90.94 85 PRO A O 1
ATOM 694 N N . GLY A 1 86 ? 16.658 -0.756 -13.313 1.00 89.38 86 GLY A N 1
ATOM 695 C CA . GLY A 1 86 ? 17.784 -0.125 -12.608 1.00 89.38 86 GLY A CA 1
ATOM 696 C C . GLY A 1 86 ? 17.606 0.013 -11.089 1.00 89.38 86 GLY A C 1
ATOM 697 O O . GLY A 1 86 ? 18.535 0.445 -10.409 1.00 89.38 86 GLY A O 1
ATOM 698 N N . GLY A 1 87 ? 16.452 -0.380 -10.545 1.00 92.88 87 GLY A N 1
ATOM 699 C CA . GLY A 1 87 ? 16.199 -0.396 -9.109 1.00 92.88 87 GLY A CA 1
ATOM 700 C C . GLY A 1 87 ? 16.967 -1.511 -8.380 1.00 92.88 87 GLY A C 1
ATOM 701 O O . GLY A 1 87 ? 17.233 -2.574 -8.952 1.00 92.88 87 GLY A O 1
ATOM 702 N N . PRO A 1 88 ? 17.286 -1.332 -7.084 1.00 93.56 88 PRO A N 1
ATOM 703 C CA . PRO A 1 88 ? 18.058 -2.295 -6.286 1.00 93.56 88 PRO A CA 1
ATOM 704 C C . PRO A 1 88 ? 17.399 -3.680 -6.147 1.00 93.56 88 PRO A C 1
ATOM 706 O O . PRO A 1 88 ? 18.060 -4.652 -5.773 1.00 93.56 88 PRO A O 1
ATOM 709 N N . SER A 1 89 ? 16.098 -3.784 -6.428 1.00 91.25 89 SER A N 1
ATOM 710 C CA . SER A 1 89 ? 15.308 -5.018 -6.354 1.00 91.25 89 SER A CA 1
ATOM 711 C C . SER A 1 89 ? 14.685 -5.425 -7.696 1.00 91.25 89 SER A C 1
ATOM 713 O O . SER A 1 89 ? 13.797 -6.281 -7.711 1.00 91.25 89 SER A O 1
ATOM 715 N N . ALA A 1 90 ? 15.165 -4.875 -8.818 1.00 88.06 90 ALA A N 1
ATOM 716 C CA . ALA A 1 90 ? 14.621 -5.128 -10.158 1.00 88.06 90 ALA A CA 1
ATOM 717 C C . ALA A 1 90 ? 14.545 -6.624 -10.520 1.00 88.06 90 ALA A C 1
ATOM 719 O O . ALA A 1 90 ? 13.592 -7.074 -11.145 1.00 88.06 90 ALA A O 1
ATOM 720 N N . HIS A 1 91 ? 15.521 -7.419 -10.072 1.00 88.69 91 HIS A N 1
ATOM 721 C CA . HIS A 1 91 ? 15.617 -8.852 -10.386 1.00 88.69 91 HIS A CA 1
ATOM 722 C C . HIS A 1 91 ? 15.092 -9.773 -9.276 1.00 88.69 91 HIS A C 1
ATOM 724 O O . HIS A 1 91 ? 15.275 -10.986 -9.342 1.00 88.69 91 HIS A O 1
ATOM 730 N N . ARG A 1 92 ? 14.487 -9.213 -8.219 1.00 87.50 92 ARG A N 1
ATOM 731 C CA . ARG A 1 92 ? 14.032 -9.975 -7.040 1.00 87.50 92 ARG A CA 1
ATOM 732 C C . ARG A 1 92 ? 12.554 -10.356 -7.088 1.00 87.50 92 ARG A C 1
ATOM 734 O O . ARG A 1 92 ? 12.106 -11.112 -6.232 1.00 87.50 92 ARG A O 1
ATOM 741 N N . ASN A 1 93 ? 11.810 -9.825 -8.055 1.00 86.19 93 ASN A N 1
ATOM 742 C CA . ASN A 1 93 ? 10.363 -9.977 -8.150 1.00 86.19 93 ASN A CA 1
ATOM 743 C C . ASN A 1 93 ? 9.976 -10.772 -9.406 1.00 86.19 93 ASN A C 1
ATOM 745 O O . ASN A 1 93 ? 10.717 -10.736 -10.392 1.00 86.19 93 ASN A O 1
ATOM 749 N N . PRO A 1 94 ? 8.825 -11.470 -9.401 1.00 89.19 94 PRO A N 1
ATOM 750 C CA . PRO A 1 94 ? 8.310 -12.133 -10.593 1.00 89.19 94 PRO A CA 1
ATOM 751 C C . PRO A 1 94 ? 8.178 -11.174 -11.793 1.00 89.19 94 PRO A C 1
ATOM 753 O O . PRO A 1 94 ? 7.889 -9.986 -11.594 1.00 89.19 94 PRO A O 1
ATOM 756 N N . PRO A 1 95 ? 8.330 -11.667 -13.036 1.00 90.25 95 PRO A N 1
ATOM 757 C CA . PRO A 1 95 ? 8.059 -10.879 -14.240 1.00 90.25 95 PRO A CA 1
ATOM 758 C C . PRO A 1 95 ? 6.667 -10.228 -14.199 1.00 90.25 95 PRO A C 1
ATOM 760 O O . PRO A 1 95 ? 5.717 -10.843 -13.718 1.00 90.25 95 PRO A O 1
ATOM 763 N N . GLY A 1 96 ? 6.538 -8.987 -14.678 1.00 92.12 96 GLY A N 1
ATOM 764 C CA . GLY A 1 96 ? 5.274 -8.236 -14.644 1.00 92.12 96 GLY A CA 1
ATOM 765 C C . GLY A 1 96 ? 5.043 -7.421 -13.363 1.00 92.12 96 GLY A C 1
ATOM 766 O O . GLY A 1 96 ? 4.128 -6.598 -13.305 1.00 92.12 96 GLY A O 1
ATOM 767 N N . THR A 1 97 ? 5.849 -7.623 -12.309 1.00 93.06 97 THR A N 1
ATOM 768 C CA . THR A 1 97 ? 5.628 -6.935 -11.021 1.00 93.06 97 THR A CA 1
ATOM 769 C C . THR A 1 97 ? 5.842 -5.423 -11.124 1.00 93.06 97 THR A C 1
ATOM 771 O O . THR A 1 97 ? 5.101 -4.663 -10.487 1.00 93.06 97 THR A O 1
ATOM 774 N N . ALA A 1 98 ? 6.835 -4.993 -11.909 1.00 94.56 98 ALA A N 1
ATOM 775 C CA . ALA A 1 98 ? 7.173 -3.587 -12.107 1.00 94.56 98 ALA A CA 1
ATOM 776 C C . ALA A 1 98 ? 6.117 -2.869 -12.957 1.00 94.56 98 ALA A C 1
ATOM 778 O O . ALA A 1 98 ? 5.683 -1.778 -12.597 1.00 94.56 98 ALA A O 1
ATOM 779 N N . GLU A 1 99 ? 5.640 -3.511 -14.022 1.00 95.62 99 GLU A N 1
ATOM 780 C CA . GLU A 1 99 ? 4.575 -3.024 -14.898 1.00 95.62 99 GLU A CA 1
ATOM 781 C C . GLU A 1 99 ? 3.277 -2.838 -14.107 1.00 95.62 99 GLU A C 1
ATOM 783 O O . GLU A 1 99 ? 2.698 -1.752 -14.096 1.00 95.62 99 GLU A O 1
ATOM 788 N N . ALA A 1 100 ? 2.884 -3.852 -13.331 1.00 94.81 100 ALA A N 1
ATOM 789 C CA . ALA A 1 100 ? 1.716 -3.768 -12.460 1.00 94.81 100 ALA A CA 1
ATOM 790 C C . ALA A 1 100 ? 1.843 -2.650 -11.404 1.00 94.81 100 ALA A C 1
ATOM 792 O O . ALA A 1 100 ? 0.847 -2.017 -11.037 1.00 94.81 100 ALA A O 1
ATOM 793 N N . GLN A 1 101 ? 3.059 -2.376 -10.914 1.00 95.94 101 GLN A N 1
ATOM 794 C CA . GLN A 1 101 ? 3.297 -1.263 -9.995 1.00 95.94 101 GLN A CA 1
ATOM 795 C C . GLN A 1 101 ? 3.233 0.093 -10.700 1.00 95.94 101 GLN A C 1
ATOM 797 O O . GLN A 1 101 ? 2.673 1.037 -10.145 1.00 95.94 101 GLN A O 1
ATOM 802 N N . ALA A 1 102 ? 3.747 0.198 -11.924 1.00 96.44 102 ALA A N 1
ATOM 803 C CA . ALA A 1 102 ? 3.637 1.407 -12.730 1.00 96.44 102 ALA A CA 1
ATOM 804 C C . ALA A 1 102 ? 2.165 1.745 -13.013 1.00 96.44 102 ALA A C 1
ATOM 806 O O . ALA A 1 102 ? 1.732 2.870 -12.768 1.00 96.44 102 ALA A O 1
ATOM 807 N N . GLU A 1 103 ? 1.356 0.759 -13.408 1.00 96.44 103 GLU A N 1
ATOM 808 C CA . GLU A 1 103 ? -0.093 0.935 -13.558 1.00 96.44 103 GLU A CA 1
ATOM 809 C C . GLU A 1 103 ? -0.768 1.379 -12.258 1.00 96.44 103 GLU A C 1
ATOM 811 O O . GLU A 1 103 ? -1.682 2.207 -12.267 1.00 96.44 103 GLU A O 1
ATOM 816 N N . ARG A 1 104 ? -0.337 0.832 -11.116 1.00 95.62 104 ARG A N 1
ATOM 817 C CA . ARG A 1 104 ? -0.849 1.247 -9.809 1.00 95.62 104 ARG A CA 1
ATOM 818 C C . ARG A 1 104 ? -0.544 2.717 -9.528 1.00 95.62 104 ARG A C 1
ATOM 820 O O . ARG A 1 104 ? -1.454 3.430 -9.109 1.00 95.62 104 ARG A O 1
ATOM 827 N N . VAL A 1 105 ? 0.679 3.174 -9.790 1.00 97.00 105 VAL A N 1
ATOM 828 C CA . VAL A 1 105 ? 1.056 4.591 -9.660 1.00 97.00 105 VAL A CA 1
ATOM 829 C C . VAL A 1 105 ? 0.193 5.462 -10.573 1.00 97.00 105 VAL A C 1
ATOM 831 O O . VAL A 1 105 ? -0.393 6.434 -10.099 1.00 97.00 105 VAL A O 1
ATOM 834 N N . LEU A 1 106 ? 0.039 5.084 -11.845 1.00 97.44 106 LEU A N 1
ATOM 835 C CA . LEU A 1 106 ? -0.775 5.834 -12.806 1.00 97.44 106 LEU A CA 1
ATOM 836 C C . LEU A 1 106 ? -2.231 5.967 -12.345 1.00 97.44 106 LEU A C 1
ATOM 838 O O . LEU A 1 106 ? -2.765 7.072 -12.350 1.00 97.44 106 LEU A O 1
ATOM 842 N N . ARG A 1 107 ? -2.853 4.882 -11.863 1.00 96.06 107 ARG A N 1
ATOM 843 C CA . ARG A 1 107 ? -4.223 4.920 -11.316 1.00 96.06 107 ARG A CA 1
ATOM 844 C C . ARG A 1 107 ? -4.355 5.863 -10.115 1.00 96.06 107 ARG A C 1
ATOM 846 O O . ARG A 1 107 ? -5.357 6.554 -9.996 1.00 96.06 107 ARG A O 1
ATOM 853 N N . LEU A 1 108 ? -3.361 5.901 -9.226 1.00 95.69 108 LEU A N 1
ATOM 854 C CA . LEU A 1 108 ? -3.392 6.766 -8.039 1.00 95.69 108 LEU A CA 1
ATOM 855 C C . LEU A 1 108 ? -3.167 8.246 -8.371 1.00 95.69 108 LEU A C 1
ATOM 857 O O . LEU A 1 108 ? -3.725 9.117 -7.705 1.00 95.69 108 LEU A O 1
ATOM 861 N N . VAL A 1 109 ? -2.362 8.546 -9.389 1.00 94.88 109 VAL A N 1
ATOM 862 C CA . VAL A 1 109 ? -2.089 9.929 -9.800 1.00 94.88 109 VAL A CA 1
ATOM 863 C C . VAL A 1 109 ? -3.210 10.487 -10.680 1.00 94.88 109 VAL A C 1
ATOM 865 O O . VAL A 1 109 ? -3.549 11.656 -10.534 1.00 94.88 109 VAL A O 1
ATOM 868 N N . ALA A 1 110 ? -3.813 9.667 -11.546 1.00 91.00 110 ALA A N 1
ATOM 869 C CA . ALA A 1 110 ? -4.761 10.132 -12.561 1.00 91.00 110 ALA A CA 1
ATOM 870 C C . ALA A 1 110 ? -6.107 10.643 -12.017 1.00 91.00 110 ALA A C 1
ATOM 872 O O . ALA A 1 110 ? -6.705 11.508 -12.649 1.00 91.00 110 ALA A O 1
ATOM 873 N N . GLY A 1 111 ? -6.583 10.146 -10.873 1.00 68.50 111 GLY A N 1
ATOM 874 C CA . GLY A 1 111 ? -7.918 10.510 -10.370 1.00 68.50 111 GLY A CA 1
ATOM 875 C C . GLY A 1 111 ? -8.716 9.297 -9.992 1.00 68.50 111 GLY A C 1
ATOM 876 O O . GLY A 1 111 ? -9.354 8.735 -10.897 1.00 68.50 111 GLY A O 1
#

InterPro domains:
  IPR011009 Protein kinase-like domain superfamily [SSF56112] (12-106)

pLDDT: mean 86.96, std 16.1, range [35.31, 98.06]

Organism: NCBI:txid2575441

Secondary structure (DSSP, 8-state):
-PPPPP-----GGGGEEE-SS-EEE---TT--S--HHHHHHHHHH-GGGTTS--HHHHHHH---HHHHHHHHHHHHHHHHHHHSTTSTTTTSS-TTHHHHHHHHHHHHHH-

Foldseek 3Di:
DDDDDPPPPDFCCVQWDDPPPDTDGDDCPVPDDDDPLLVLLLNCLTLNCVPPDCPVVCVVVVDDPVSSLVSNLVNLVVVLQQCPPPHVCVPVDDPCSNVVSVVVNCVSPVD